Protein AF-X1F817-F1 (afdb_monomer)

Structure (mmCIF, N/CA/C/O backbone):
data_AF-X1F817-F1
#
_entry.id   AF-X1F817-F1
#
loop_
_atom_site.group_PDB
_atom_site.id
_atom_site.type_symbol
_atom_site.label_atom_id
_atom_site.label_alt_id
_atom_site.label_comp_id
_atom_site.label_asym_id
_atom_site.label_entity_id
_atom_site.label_seq_id
_atom_site.pdbx_PDB_ins_code
_atom_site.Cartn_x
_atom_site.Cartn_y
_atom_site.Cartn_z
_atom_site.occupancy
_atom_site.B_iso_or_equiv
_atom_site.auth_seq_id
_atom_site.auth_comp_id
_atom_site.auth_asym_id
_atom_site.auth_atom_id
_atom_site.pdbx_PDB_model_num
ATOM 1 N N . MET A 1 1 ? -1.702 13.854 11.265 1.00 67.69 1 MET A N 1
ATOM 2 C CA . MET A 1 1 ? -2.511 12.623 11.169 1.00 67.69 1 MET A CA 1
ATOM 3 C C . MET A 1 1 ? -3.381 12.742 9.929 1.00 67.69 1 MET A C 1
ATOM 5 O O . MET A 1 1 ? -3.979 13.798 9.744 1.00 67.69 1 MET A O 1
ATOM 9 N N . MET A 1 2 ? -3.376 11.746 9.044 1.00 81.25 2 MET A N 1
ATOM 10 C CA . MET A 1 2 ? -4.238 11.754 7.860 1.00 81.25 2 MET A CA 1
ATOM 11 C C . MET A 1 2 ? -5.598 11.170 8.250 1.00 81.25 2 MET A C 1
ATOM 13 O O . MET A 1 2 ? -5.652 10.055 8.763 1.00 81.25 2 MET A O 1
ATOM 17 N N . ASN A 1 3 ? -6.682 11.923 8.053 1.00 87.19 3 ASN A N 1
ATOM 18 C CA . ASN A 1 3 ? -8.024 11.385 8.277 1.00 87.19 3 ASN A CA 1
ATOM 19 C C . ASN A 1 3 ? -8.403 10.398 7.153 1.00 87.19 3 ASN A C 1
ATOM 21 O O . ASN A 1 3 ? -7.751 10.351 6.101 1.00 87.19 3 ASN A O 1
ATOM 25 N N . LEU A 1 4 ? -9.441 9.590 7.382 1.00 88.62 4 LEU A N 1
ATOM 26 C CA . LEU A 1 4 ? -9.857 8.552 6.434 1.00 88.62 4 LEU A CA 1
ATOM 27 C C . LEU A 1 4 ? -10.297 9.141 5.087 1.00 88.62 4 LEU A C 1
ATOM 29 O O . LEU A 1 4 ? -9.972 8.587 4.039 1.00 88.62 4 LEU A O 1
ATOM 33 N N . GLU A 1 5 ? -10.952 10.301 5.095 1.00 88.44 5 GLU A N 1
ATOM 34 C CA . GLU A 1 5 ? -11.394 10.973 3.872 1.00 88.44 5 GLU A CA 1
ATOM 35 C C . GLU A 1 5 ? -10.216 11.400 2.983 1.00 88.44 5 GLU A C 1
ATOM 37 O O . GLU A 1 5 ? -10.181 11.066 1.798 1.00 88.44 5 GLU A O 1
ATOM 42 N N . LYS A 1 6 ? -9.195 12.060 3.548 1.00 90.56 6 LYS A N 1
ATOM 43 C CA . LYS A 1 6 ? -7.971 12.420 2.814 1.00 90.56 6 LYS A CA 1
ATOM 44 C C . LYS A 1 6 ? -7.255 11.184 2.283 1.00 90.56 6 LYS A C 1
ATOM 46 O O . LYS A 1 6 ? -6.750 11.219 1.164 1.00 90.56 6 LYS A O 1
ATOM 51 N N . ARG A 1 7 ? -7.257 10.075 3.035 1.00 92.06 7 ARG A N 1
ATOM 52 C CA . ARG A 1 7 ? -6.725 8.787 2.559 1.00 92.06 7 ARG A CA 1
ATOM 53 C C . ARG A 1 7 ? -7.474 8.299 1.320 1.00 92.06 7 ARG A C 1
ATOM 55 O O . ARG A 1 7 ? -6.839 7.976 0.318 1.00 92.06 7 ARG A O 1
ATOM 62 N N . ALA A 1 8 ? -8.805 8.271 1.374 1.00 90.69 8 ALA A N 1
ATOM 63 C CA . ALA A 1 8 ? -9.635 7.846 0.251 1.00 90.69 8 ALA A CA 1
ATOM 64 C C . ALA A 1 8 ? -9.416 8.739 -0.977 1.00 90.69 8 ALA A C 1
ATOM 66 O O . ALA A 1 8 ? -9.211 8.232 -2.082 1.00 90.69 8 ALA A O 1
ATOM 67 N N . GLN A 1 9 ? -9.368 10.061 -0.783 1.00 92.31 9 GLN A N 1
ATOM 68 C CA . GLN A 1 9 ? -9.077 11.013 -1.856 1.00 92.31 9 GLN A CA 1
ATOM 69 C C . GLN A 1 9 ? -7.693 10.778 -2.463 1.00 92.31 9 GLN A C 1
ATOM 71 O O . GLN A 1 9 ? -7.582 10.666 -3.685 1.00 92.31 9 GLN A O 1
ATOM 76 N N . ALA A 1 10 ? -6.653 10.604 -1.646 1.00 94.12 10 ALA A N 1
ATOM 77 C CA . ALA A 1 10 ? -5.319 10.272 -2.138 1.00 94.12 10 ALA A CA 1
ATOM 78 C C . ALA A 1 10 ? -5.343 8.993 -2.992 1.00 94.12 10 ALA A C 1
ATOM 80 O O . ALA A 1 10 ? -4.804 8.970 -4.102 1.00 94.12 10 ALA A O 1
ATOM 81 N N . PHE A 1 11 ? -6.037 7.945 -2.537 1.00 95.31 11 PHE A N 1
ATOM 82 C CA . PHE A 1 11 ? -6.143 6.680 -3.272 1.00 95.31 11 PHE A CA 1
ATOM 83 C C . PHE A 1 11 ? -6.929 6.836 -4.577 1.00 95.31 11 PHE A C 1
ATOM 85 O O . PHE A 1 11 ? -6.557 6.231 -5.585 1.00 95.31 11 PHE A O 1
ATOM 92 N N . LEU A 1 12 ? -7.949 7.703 -4.613 1.00 92.69 12 LEU A N 1
ATOM 93 C CA . LEU A 1 12 ? -8.649 8.058 -5.851 1.00 92.69 12 LEU A CA 1
ATOM 94 C C . LEU A 1 12 ? -7.715 8.651 -6.880 1.00 92.69 12 LEU A C 1
ATOM 96 O O . LEU A 1 12 ? -7.712 8.254 -8.045 1.00 92.69 12 LEU A O 1
ATOM 100 N N . LYS A 1 13 ? -6.922 9.624 -6.449 1.00 94.88 13 LYS A N 1
ATOM 101 C CA . LYS A 1 13 ? -6.041 10.376 -7.335 1.00 94.88 13 LYS A CA 1
ATOM 102 C C . LYS A 1 13 ? -4.924 9.469 -7.843 1.00 94.88 13 LYS A C 1
ATOM 104 O O . LYS A 1 13 ? -4.613 9.515 -9.035 1.00 94.88 13 LYS A O 1
ATOM 109 N N . LEU A 1 14 ? -4.406 8.601 -6.971 1.00 95.38 14 LEU A N 1
ATOM 110 C CA . LEU A 1 14 ? -3.382 7.606 -7.284 1.00 95.38 14 LEU A CA 1
ATOM 111 C C . LEU A 1 14 ? -3.892 6.424 -8.119 1.00 95.38 14 LEU A C 1
ATOM 113 O O . LEU A 1 14 ? -3.076 5.751 -8.741 1.00 95.38 14 LEU A O 1
ATOM 117 N N . SER A 1 15 ? -5.207 6.185 -8.193 1.00 93.56 15 SER A N 1
ATOM 118 C CA . SER A 1 15 ? -5.784 5.047 -8.931 1.00 93.56 15 SER A CA 1
ATOM 119 C C . SER A 1 15 ? -5.325 4.966 -10.392 1.00 93.56 15 SER A C 1
ATOM 121 O O . SER A 1 15 ? -5.132 3.866 -10.905 1.00 93.56 15 SER A O 1
ATOM 123 N N . ARG A 1 16 ? -5.037 6.114 -11.026 1.00 93.88 16 ARG A N 1
ATOM 124 C CA . ARG A 1 16 ? -4.487 6.209 -12.392 1.00 93.88 16 ARG A CA 1
ATOM 125 C C . ARG A 1 16 ? -3.127 5.530 -12.571 1.00 93.88 16 ARG A C 1
ATOM 127 O O . ARG A 1 16 ? -2.735 5.250 -13.697 1.00 93.88 16 ARG A O 1
ATOM 134 N N . PHE A 1 17 ? -2.397 5.314 -11.479 1.00 95.75 17 PHE A N 1
ATOM 135 C CA . PHE A 1 17 ? -1.103 4.640 -11.478 1.00 95.75 17 PHE A CA 1
ATOM 136 C C . PHE A 1 17 ? -1.222 3.148 -11.149 1.00 95.75 17 PHE A C 1
ATOM 138 O O . PHE A 1 17 ? -0.213 2.448 -11.120 1.00 95.75 17 PHE A O 1
ATOM 145 N N . THR A 1 18 ? -2.432 2.628 -10.930 1.00 93.75 18 THR A N 1
ATOM 146 C CA . THR A 1 18 ? -2.645 1.187 -10.759 1.00 93.75 18 THR A CA 1
ATOM 147 C C . THR A 1 18 ? -2.195 0.450 -12.016 1.00 93.75 18 THR A C 1
ATOM 149 O O . THR A 1 18 ? -2.594 0.778 -13.129 1.00 93.75 18 THR A O 1
ATOM 152 N N . GLY A 1 19 ? -1.331 -0.544 -11.841 1.00 91.06 19 GLY A N 1
ATOM 153 C CA . GLY A 1 19 ? -0.703 -1.284 -12.928 1.00 91.06 19 GLY A CA 1
ATOM 154 C C . GLY A 1 19 ? 0.477 -0.569 -13.596 1.00 91.06 19 GLY A C 1
ATOM 155 O O . GLY A 1 19 ? 1.145 -1.190 -14.423 1.00 91.06 19 GLY A O 1
ATOM 156 N N . VAL A 1 20 ? 0.769 0.681 -13.232 1.00 93.62 20 VAL A N 1
ATOM 157 C CA . VAL A 1 20 ? 1.837 1.496 -13.826 1.00 93.62 20 VAL A CA 1
ATOM 158 C C . VAL A 1 20 ? 3.134 1.329 -13.040 1.00 93.62 20 VAL A C 1
ATOM 160 O O . VAL A 1 20 ? 3.134 1.242 -11.809 1.00 93.62 20 VAL A O 1
ATOM 163 N N . GLU A 1 21 ? 4.253 1.281 -13.763 1.00 94.31 21 GLU A N 1
ATOM 164 C CA . GLU A 1 21 ? 5.581 1.325 -13.158 1.00 94.31 21 GLU A CA 1
ATOM 165 C C . GLU A 1 21 ? 6.006 2.761 -12.844 1.00 94.31 2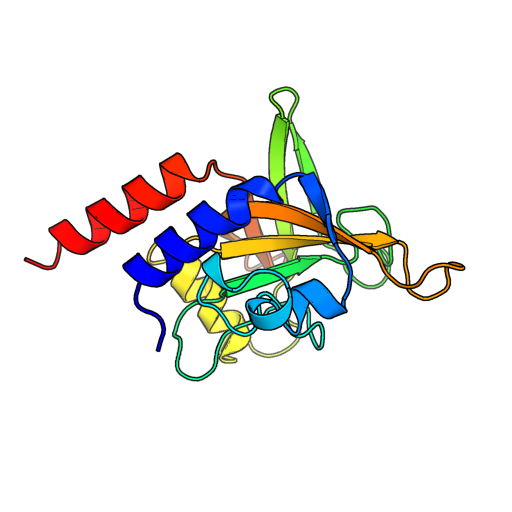1 GLU A C 1
ATOM 167 O O . GLU A 1 21 ? 5.935 3.653 -13.688 1.00 94.31 21 GLU A O 1
ATOM 172 N N . VAL A 1 22 ? 6.513 2.969 -11.633 1.00 95.38 22 VAL A N 1
ATOM 173 C CA . VAL A 1 22 ? 7.001 4.250 -11.123 1.00 95.38 22 VAL A CA 1
ATOM 174 C C . VAL A 1 22 ? 8.434 4.124 -10.605 1.00 95.38 22 VAL A C 1
ATOM 176 O O . VAL A 1 22 ? 8.964 3.028 -10.382 1.00 95.38 22 VAL A O 1
ATOM 179 N N . THR A 1 23 ? 9.096 5.266 -10.435 1.00 95.38 23 THR A N 1
ATOM 180 C CA . THR A 1 23 ? 10.458 5.350 -9.894 1.00 95.38 23 THR A CA 1
ATOM 181 C C . THR A 1 23 ? 10.444 5.401 -8.365 1.00 95.38 23 THR A C 1
ATOM 183 O O . THR A 1 23 ? 9.423 5.684 -7.740 1.00 95.38 23 THR A O 1
ATOM 186 N N . SER A 1 24 ? 11.602 5.178 -7.736 1.00 94.75 24 SER A N 1
ATOM 187 C CA . SER A 1 24 ? 11.764 5.427 -6.296 1.00 94.75 24 SER A CA 1
ATOM 188 C C . SER A 1 24 ? 11.504 6.888 -5.924 1.00 94.75 24 SER A C 1
ATOM 190 O O . SER A 1 24 ? 11.000 7.148 -4.835 1.00 94.75 24 SER A O 1
ATOM 192 N N . GLN A 1 25 ? 11.836 7.826 -6.817 1.00 95.75 25 GLN A N 1
ATOM 193 C CA . GLN A 1 25 ? 11.633 9.255 -6.596 1.00 95.75 25 GLN A CA 1
ATOM 194 C C . GLN A 1 25 ? 10.141 9.588 -6.490 1.00 95.75 25 GLN A C 1
ATOM 196 O O . GLN A 1 25 ? 9.730 10.185 -5.503 1.00 95.75 25 GLN A O 1
ATOM 201 N N . PHE A 1 26 ? 9.318 9.067 -7.407 1.00 97.00 26 PHE A N 1
ATOM 202 C CA . PHE A 1 26 ? 7.860 9.206 -7.343 1.00 97.00 26 PHE A CA 1
ATOM 203 C C . PHE A 1 26 ? 7.278 8.719 -6.005 1.00 97.00 26 PHE A C 1
ATOM 205 O O . PHE A 1 26 ? 6.414 9.367 -5.419 1.00 97.00 26 PHE A O 1
ATOM 212 N N . LEU A 1 27 ? 7.753 7.575 -5.500 1.00 97.19 27 LEU A N 1
ATOM 213 C CA . LEU A 1 27 ? 7.256 7.006 -4.242 1.00 97.19 27 LEU A CA 1
ATOM 214 C C . LEU A 1 27 ? 7.668 7.825 -3.013 1.00 97.19 27 LEU A C 1
ATOM 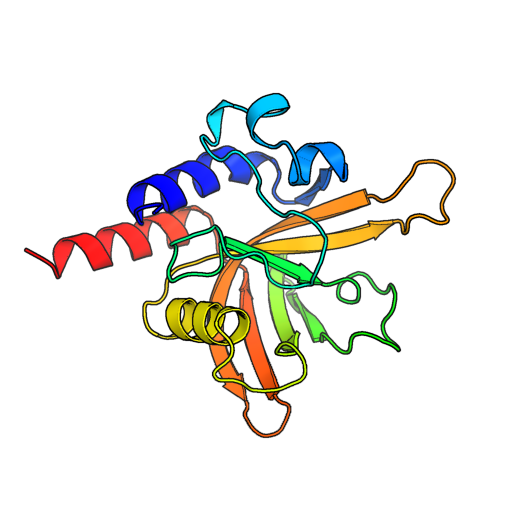216 O O . LEU A 1 27 ? 6.889 7.940 -2.066 1.00 97.19 27 LEU A O 1
ATOM 220 N N . ARG A 1 28 ? 8.889 8.372 -3.022 1.00 96.94 28 ARG A N 1
ATOM 221 C CA . ARG A 1 28 ? 9.465 9.113 -1.893 1.00 96.94 28 ARG A CA 1
ATOM 222 C C . ARG A 1 28 ? 9.028 10.577 -1.845 1.00 96.94 28 ARG A C 1
ATOM 224 O O . ARG A 1 28 ? 8.927 11.101 -0.744 1.00 96.94 28 ARG A O 1
ATOM 231 N N . GLN A 1 29 ? 8.790 11.181 -3.008 1.00 97.00 29 GLN A N 1
ATOM 232 C CA . GLN A 1 29 ? 8.454 12.594 -3.226 1.00 97.00 29 GLN A CA 1
ATOM 233 C C . GLN A 1 29 ? 7.165 12.681 -4.056 1.00 97.00 29 GLN A C 1
ATOM 235 O O . GLN A 1 29 ? 7.138 13.158 -5.192 1.00 97.00 29 GLN A O 1
ATOM 240 N N . THR A 1 30 ? 6.092 12.089 -3.534 1.00 97.12 30 THR A N 1
ATOM 241 C CA . THR A 1 30 ? 4.834 11.947 -4.277 1.00 97.12 30 THR A CA 1
ATOM 242 C C . THR A 1 30 ? 4.185 13.299 -4.554 1.00 97.12 30 THR A C 1
ATOM 244 O O . THR A 1 30 ? 3.578 13.463 -5.606 1.00 97.12 30 THR A O 1
ATOM 247 N N . ASP A 1 31 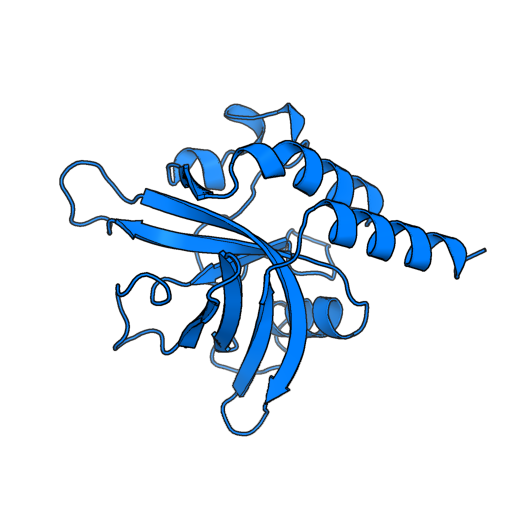? 4.358 14.279 -3.675 1.00 96.88 31 ASP A N 1
ATOM 248 C CA . ASP A 1 31 ? 3.867 15.646 -3.851 1.00 96.88 31 ASP A CA 1
ATOM 249 C C . ASP A 1 31 ? 4.603 16.424 -4.952 1.00 96.88 31 ASP A C 1
ATOM 251 O O . ASP A 1 31 ? 3.968 17.168 -5.695 1.00 96.88 31 ASP A O 1
ATOM 255 N N . GLU A 1 32 ? 5.911 16.221 -5.116 1.00 97.31 32 GLU A N 1
ATOM 256 C CA . GLU A 1 32 ? 6.691 16.845 -6.194 1.00 97.31 32 GLU A CA 1
ATOM 257 C C . GLU A 1 32 ? 6.284 16.306 -7.575 1.00 97.31 32 GLU A C 1
ATOM 259 O O . GLU A 1 32 ? 6.202 17.054 -8.551 1.00 97.31 32 GLU A O 1
ATOM 264 N N . HIS A 1 33 ? 6.011 15.002 -7.668 1.00 96.81 33 HIS A N 1
ATOM 265 C CA . HIS A 1 33 ? 5.671 14.346 -8.933 1.00 96.81 33 HIS A CA 1
ATOM 266 C C . HIS A 1 33 ? 4.170 14.333 -9.246 1.00 96.81 33 HIS A C 1
ATOM 268 O O . HIS A 1 33 ? 3.782 14.280 -10.416 1.00 96.81 33 HIS A O 1
ATOM 274 N N . PHE A 1 34 ? 3.323 14.323 -8.219 1.00 97.25 34 PHE A N 1
ATOM 275 C CA . PHE A 1 34 ? 1.873 14.226 -8.341 1.00 97.25 34 PHE A CA 1
ATOM 276 C C . PHE A 1 34 ? 1.162 14.916 -7.158 1.00 97.25 34 PHE A C 1
ATOM 278 O O . PHE A 1 34 ? 0.526 14.258 -6.325 1.00 97.25 34 PHE A O 1
ATOM 285 N N . PRO A 1 35 ? 1.220 16.261 -7.092 1.00 96.56 35 PRO A N 1
ATOM 286 C CA . PRO A 1 35 ? 0.696 17.045 -5.968 1.00 96.56 35 PRO A CA 1
ATOM 287 C C . PRO A 1 35 ? -0.803 16.839 -5.726 1.00 96.56 35 PRO A C 1
ATOM 289 O O . PRO A 1 35 ? -1.287 17.021 -4.614 1.00 96.56 35 PRO A O 1
ATOM 292 N N . GLN A 1 36 ? -1.547 16.405 -6.747 1.00 95.69 36 GLN A N 1
ATOM 293 C CA . GLN A 1 36 ? -2.984 16.152 -6.662 1.00 95.69 36 GLN A CA 1
ATOM 294 C C . GLN A 1 36 ? -3.351 15.001 -5.716 1.00 95.69 36 GLN A C 1
ATOM 296 O O . GLN A 1 36 ? -4.529 14.866 -5.399 1.00 95.69 36 GLN A O 1
ATOM 301 N N . ALA A 1 37 ? -2.402 14.149 -5.309 1.00 94.19 37 ALA A N 1
ATOM 302 C CA . ALA A 1 37 ? -2.647 13.125 -4.291 1.00 94.19 37 ALA A CA 1
ATOM 303 C C . ALA A 1 37 ? -2.615 13.670 -2.855 1.00 94.19 37 ALA A C 1
ATOM 305 O O . ALA A 1 37 ? -3.031 12.952 -1.952 1.00 94.19 37 ALA A O 1
ATOM 306 N N . GLU A 1 38 ? -2.125 14.898 -2.643 1.00 95.12 38 GLU A N 1
ATOM 307 C CA . GLU A 1 38 ? -2.082 15.571 -1.333 1.00 95.12 38 GLU A CA 1
ATOM 308 C C . GLU A 1 38 ? -1.385 14.759 -0.224 1.00 95.12 38 GLU A C 1
ATOM 310 O O . GLU A 1 38 ? -1.659 14.920 0.967 1.00 95.12 38 GLU A O 1
ATOM 315 N N . ILE A 1 39 ? -0.442 13.898 -0.613 1.00 95.00 39 ILE A N 1
ATOM 316 C CA . ILE A 1 39 ? 0.446 13.179 0.297 1.00 95.00 39 ILE A CA 1
ATOM 317 C C . ILE A 1 39 ? 1.902 13.470 -0.080 1.00 95.00 39 ILE A C 1
ATOM 319 O O . ILE A 1 39 ? 2.235 13.442 -1.265 1.00 95.00 39 ILE A O 1
ATOM 323 N N . PRO A 1 40 ? 2.793 13.700 0.899 1.00 94.62 40 PRO A N 1
ATOM 324 C CA . PRO A 1 40 ? 4.200 13.974 0.606 1.00 94.62 40 PRO A CA 1
ATOM 325 C C . PRO A 1 40 ? 4.928 12.731 0.081 1.00 94.62 40 PRO A C 1
ATOM 327 O O . PRO A 1 40 ? 5.837 12.803 -0.738 1.00 94.62 40 PRO A O 1
ATOM 330 N N . CYS A 1 41 ? 4.533 11.553 0.561 1.00 95.75 41 CYS A N 1
ATOM 331 C CA . CYS A 1 41 ? 5.251 10.309 0.341 1.00 95.75 41 CYS A CA 1
ATOM 332 C C . CYS A 1 41 ? 4.256 9.151 0.329 1.00 95.75 41 CYS A C 1
ATOM 334 O O . CYS A 1 41 ? 3.543 8.940 1.312 1.00 95.75 41 CYS A O 1
ATOM 336 N N . LEU A 1 42 ? 4.216 8.389 -0.763 1.00 97.25 42 LEU A N 1
ATOM 337 C CA . LEU A 1 42 ? 3.470 7.136 -0.815 1.00 97.25 42 LEU A CA 1
ATOM 338 C C . LEU A 1 42 ? 4.217 6.028 -0.067 1.00 97.25 42 LEU A C 1
ATOM 340 O O . LEU A 1 42 ? 3.591 5.224 0.622 1.00 97.25 42 LEU A O 1
ATOM 344 N N . HIS A 1 43 ? 5.545 5.968 -0.212 1.00 97.56 43 HIS A N 1
ATOM 345 C CA . HIS A 1 43 ? 6.376 4.971 0.455 1.00 97.56 43 HIS A CA 1
ATOM 346 C C . HIS A 1 43 ? 7.866 5.377 0.483 1.00 97.56 43 HIS A C 1
ATOM 348 O O . HIS A 1 43 ? 8.475 5.636 -0.554 1.00 97.56 43 HIS A O 1
ATOM 354 N N . ASN A 1 44 ? 8.508 5.354 1.659 1.00 95.31 44 ASN A N 1
ATOM 355 C CA . ASN A 1 44 ? 9.906 5.803 1.817 1.00 95.31 44 ASN A CA 1
ATOM 356 C C . ASN A 1 44 ? 10.974 4.790 1.337 1.00 95.31 44 ASN A C 1
ATOM 358 O O . ASN A 1 44 ? 12.133 5.150 1.119 1.00 95.31 44 ASN A O 1
ATOM 362 N N . LEU A 1 45 ? 10.579 3.529 1.129 1.00 92.94 45 LEU A N 1
ATOM 363 C CA . LEU A 1 45 ? 11.424 2.414 0.673 1.00 92.94 45 LEU A CA 1
ATOM 364 C C . LEU A 1 45 ? 12.564 2.061 1.645 1.00 92.94 45 LEU A C 1
ATOM 366 O O . LEU A 1 45 ? 13.602 1.560 1.214 1.00 92.94 45 LEU A O 1
ATOM 370 N N . ILE A 1 46 ? 12.380 2.322 2.943 1.00 89.19 46 ILE A N 1
ATOM 371 C CA . ILE A 1 46 ? 13.313 1.882 3.994 1.00 89.19 46 ILE A CA 1
ATOM 372 C C . ILE A 1 46 ? 12.984 0.443 4.407 1.00 89.19 46 ILE A C 1
ATOM 374 O O . ILE A 1 46 ? 13.867 -0.406 4.487 1.00 89.19 46 ILE A O 1
ATOM 378 N N . GLU A 1 47 ? 11.700 0.151 4.611 1.00 89.69 47 GLU A N 1
ATOM 379 C CA . GLU A 1 47 ? 11.190 -1.157 5.036 1.00 89.69 47 GLU A CA 1
ATOM 380 C C . GLU A 1 47 ? 9.962 -1.547 4.213 1.00 89.69 47 GLU A C 1
ATOM 382 O O . GLU A 1 47 ? 9.501 -0.753 3.407 1.00 89.69 47 GLU A O 1
ATOM 387 N N . GLY A 1 48 ? 9.418 -2.752 4.396 1.00 93.25 48 GLY A N 1
ATOM 388 C CA . GLY A 1 48 ? 8.240 -3.189 3.638 1.00 93.25 48 GLY A CA 1
ATOM 389 C C . GLY A 1 48 ? 6.925 -2.510 4.047 1.00 93.25 48 GLY A C 1
ATOM 390 O O . GLY A 1 48 ? 5.974 -2.538 3.283 1.00 93.25 48 GLY A O 1
ATOM 391 N N . ILE A 1 49 ? 6.824 -1.920 5.241 1.00 96.56 49 ILE A N 1
ATOM 392 C CA . ILE A 1 49 ? 5.586 -1.287 5.724 1.00 96.56 49 ILE A CA 1
ATOM 393 C C . ILE A 1 49 ? 5.850 0.202 5.901 1.00 96.56 49 ILE A C 1
ATOM 395 O O . ILE A 1 49 ? 6.685 0.585 6.723 1.00 96.56 49 ILE A O 1
ATOM 399 N N . TYR A 1 50 ? 5.109 1.039 5.180 1.00 97.31 50 TYR A N 1
ATOM 400 C CA . TYR A 1 50 ? 5.129 2.479 5.378 1.00 97.31 50 TYR A CA 1
ATOM 401 C C . TYR A 1 50 ? 3.893 2.951 6.137 1.00 97.31 50 TYR A C 1
ATOM 403 O O . TYR A 1 50 ? 2.748 2.799 5.703 1.00 97.31 50 TYR A O 1
ATOM 411 N N . LYS A 1 51 ? 4.166 3.579 7.277 1.00 94.88 51 LYS A N 1
ATOM 412 C CA . LYS A 1 51 ? 3.192 4.184 8.176 1.00 94.88 51 LYS A CA 1
ATOM 413 C C . LYS A 1 51 ? 3.573 5.658 8.378 1.00 94.88 51 LYS A C 1
ATOM 415 O O . LYS A 1 51 ? 4.642 5.912 8.942 1.00 94.88 51 LYS A O 1
ATOM 420 N N . PRO A 1 52 ? 2.751 6.626 7.939 1.00 93.06 52 PRO A N 1
ATOM 421 C CA . PRO A 1 52 ? 3.023 8.040 8.165 1.00 93.06 52 PRO A CA 1
ATOM 422 C C . PRO A 1 52 ? 3.134 8.382 9.657 1.00 93.06 52 PRO A C 1
ATOM 424 O O . PRO A 1 52 ? 2.509 7.755 10.519 1.00 93.06 52 PRO A O 1
ATOM 427 N N . ALA A 1 53 ? 3.938 9.398 9.977 1.00 90.44 53 ALA A N 1
ATOM 428 C CA . ALA A 1 53 ? 4.136 9.830 11.356 1.00 90.44 53 ALA A CA 1
ATOM 429 C C . ALA A 1 53 ? 2.815 10.309 11.984 1.00 90.44 53 ALA A C 1
ATOM 431 O O . ALA A 1 53 ? 2.078 11.106 11.400 1.00 90.44 53 ALA A O 1
ATOM 432 N N . GLY A 1 54 ? 2.522 9.812 13.188 1.00 89.12 54 GLY A N 1
ATOM 433 C CA . GLY A 1 54 ? 1.293 10.140 13.913 1.00 89.12 54 GLY A CA 1
ATOM 434 C C . GLY A 1 54 ? 0.009 9.566 13.305 1.00 89.12 54 GLY A C 1
ATOM 435 O O . GLY A 1 54 ? -1.065 9.964 13.734 1.00 89.12 54 GLY A O 1
ATOM 436 N N . ASP A 1 55 ? 0.091 8.679 12.312 1.00 92.56 55 ASP A N 1
ATOM 437 C CA . ASP A 1 55 ? -1.054 7.889 11.849 1.00 92.56 55 ASP A CA 1
ATOM 438 C C . ASP A 1 55 ? -1.215 6.625 12.706 1.00 92.56 55 ASP A C 1
ATOM 440 O O . ASP A 1 55 ? -0.258 6.188 13.353 1.00 92.56 55 ASP A O 1
ATOM 444 N N . SER A 1 56 ? -2.398 6.020 12.698 1.00 95.12 56 SER A N 1
ATOM 445 C CA . SER A 1 56 ? -2.636 4.691 13.280 1.00 95.12 56 SER A CA 1
ATOM 446 C C . SER A 1 56 ? -2.509 3.594 12.227 1.00 95.12 56 SER A C 1
ATOM 448 O O . SER A 1 56 ? -2.125 2.476 12.556 1.00 95.12 56 SER A O 1
ATOM 450 N N . TYR A 1 57 ? -2.748 3.930 10.959 1.00 97.00 57 TYR A N 1
ATOM 451 C CA . TYR A 1 57 ? -2.878 2.977 9.863 1.00 97.00 57 TYR A CA 1
ATOM 452 C C . TYR A 1 57 ? -1.640 2.964 8.969 1.00 97.00 57 TYR A C 1
ATOM 454 O O . TYR A 1 57 ? -0.982 3.990 8.763 1.00 97.00 57 TYR A O 1
ATOM 462 N N . ALA A 1 58 ? -1.325 1.796 8.410 1.00 97.69 58 ALA A N 1
ATOM 463 C CA . ALA A 1 58 ? -0.355 1.716 7.328 1.00 97.69 58 ALA A CA 1
ATOM 464 C C . ALA A 1 58 ? -0.928 2.413 6.087 1.00 97.69 58 ALA A C 1
ATOM 466 O O . ALA A 1 58 ? -2.102 2.253 5.759 1.00 97.69 58 ALA A O 1
ATOM 467 N N . LEU A 1 59 ? -0.097 3.179 5.381 1.00 97.06 59 LEU A N 1
ATOM 468 C CA . LEU A 1 59 ? -0.501 3.796 4.117 1.00 97.06 59 LEU A CA 1
ATOM 469 C C . LEU A 1 59 ? -0.216 2.873 2.936 1.00 97.06 59 LEU A C 1
ATOM 471 O O . LEU A 1 59 ? -1.002 2.800 1.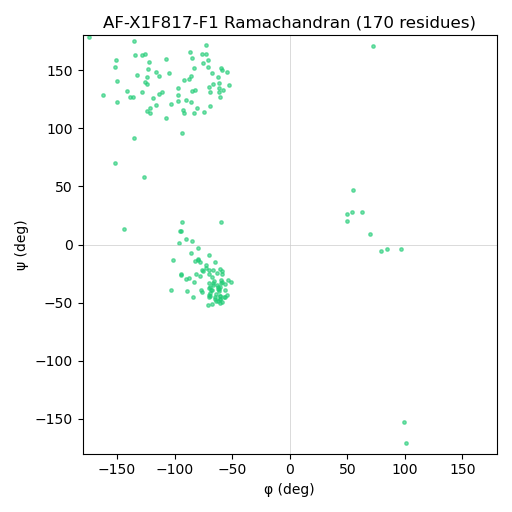993 1.00 97.06 59 LEU A O 1
ATOM 475 N N . CYS A 1 60 ? 0.934 2.203 2.978 1.00 98.19 60 CYS A N 1
ATOM 476 C CA . CYS A 1 60 ? 1.430 1.416 1.866 1.00 98.19 60 CYS A CA 1
ATOM 477 C C . CYS A 1 60 ? 2.269 0.237 2.366 1.00 98.19 60 CYS A C 1
ATOM 479 O O . CYS A 1 60 ? 3.055 0.391 3.306 1.00 98.19 60 CYS A O 1
ATOM 481 N N . ILE A 1 61 ? 2.125 -0.920 1.722 1.00 97.88 61 ILE A N 1
ATOM 482 C CA . ILE A 1 61 ? 3.050 -2.046 1.870 1.00 97.88 61 ILE A CA 1
ATOM 483 C C . ILE A 1 61 ? 3.799 -2.290 0.563 1.00 97.88 61 ILE A C 1
ATOM 485 O O . ILE A 1 61 ? 3.260 -2.146 -0.537 1.00 97.88 61 ILE A O 1
ATOM 489 N N . TRP A 1 62 ? 5.050 -2.698 0.700 1.00 95.88 62 TRP A N 1
ATOM 490 C CA . TRP A 1 62 ? 5.966 -2.981 -0.381 1.00 95.88 62 TRP A CA 1
ATOM 491 C C . TRP A 1 62 ? 6.453 -4.421 -0.296 1.00 95.88 62 TRP A C 1
ATOM 493 O O . TRP A 1 62 ? 7.223 -4.781 0.596 1.00 95.88 62 TRP A O 1
ATOM 503 N N . SER A 1 63 ? 6.055 -5.227 -1.280 1.00 92.50 63 SER A N 1
ATOM 504 C CA . SER A 1 63 ? 6.599 -6.570 -1.454 1.00 92.50 63 SER A CA 1
ATOM 505 C C . SER A 1 63 ? 7.719 -6.567 -2.489 1.00 92.50 63 SER A C 1
ATOM 507 O O . SER A 1 63 ? 7.531 -6.195 -3.651 1.00 92.50 63 SER A O 1
ATOM 509 N N . ARG A 1 64 ? 8.904 -7.029 -2.090 1.00 84.62 64 ARG A N 1
ATOM 510 C CA . ARG A 1 64 ? 9.991 -7.276 -3.047 1.00 84.62 64 ARG A CA 1
ATOM 511 C C . ARG A 1 64 ? 9.777 -8.580 -3.813 1.00 84.62 64 ARG A C 1
ATOM 513 O O . ARG A 1 64 ? 10.171 -8.655 -4.968 1.00 84.62 64 ARG A O 1
ATOM 520 N N . SER A 1 65 ? 9.074 -9.552 -3.230 1.00 78.44 65 SER A N 1
ATOM 521 C CA . SER A 1 65 ? 8.979 -10.910 -3.773 1.00 78.44 65 SER A CA 1
ATOM 522 C C . SER A 1 65 ? 7.723 -11.288 -4.520 1.00 78.44 65 SER A C 1
ATOM 524 O O . SER A 1 65 ? 7.744 -12.253 -5.295 1.00 78.44 65 SER A O 1
ATOM 526 N N . ALA A 1 66 ? 6.678 -10.473 -4.420 1.00 68.69 66 ALA A N 1
ATOM 527 C CA . ALA A 1 66 ? 5.456 -10.664 -5.186 1.00 68.69 66 ALA A CA 1
ATOM 528 C C . ALA A 1 66 ? 5.688 -10.707 -6.711 1.00 68.69 66 ALA A C 1
ATOM 530 O O . ALA A 1 66 ? 5.039 -11.487 -7.402 1.00 68.69 66 ALA A O 1
ATOM 531 N N . ALA A 1 67 ? 6.655 -9.948 -7.240 1.00 65.88 67 ALA A N 1
ATOM 532 C CA . ALA A 1 67 ? 7.012 -9.970 -8.665 1.00 65.88 67 ALA A CA 1
ATOM 533 C C . ALA A 1 67 ? 8.179 -10.923 -9.005 1.00 65.88 67 ALA A C 1
ATOM 535 O O . ALA A 1 67 ? 8.713 -10.880 -10.110 1.00 65.88 67 ALA A O 1
ATOM 536 N N . GLY A 1 68 ? 8.588 -11.784 -8.068 1.00 61.34 68 GLY A N 1
ATOM 537 C CA . GLY A 1 68 ? 9.626 -12.793 -8.292 1.00 61.34 68 GLY A CA 1
ATOM 538 C C . GLY A 1 68 ? 11.043 -12.422 -7.855 1.00 61.34 68 GLY A C 1
ATOM 539 O O . GLY A 1 68 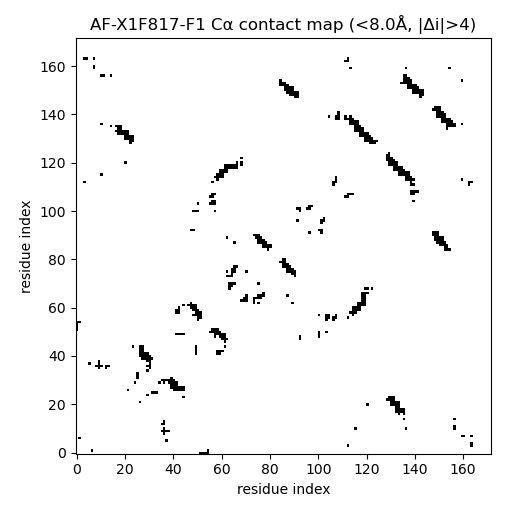? 11.910 -13.286 -7.919 1.00 61.34 68 GLY A O 1
ATOM 540 N N . GLN A 1 69 ? 11.288 -11.198 -7.380 1.00 59.19 69 GLN A N 1
ATOM 541 C CA . GLN A 1 69 ? 12.600 -10.780 -6.858 1.00 59.19 69 GLN A CA 1
ATOM 542 C C . GLN A 1 69 ? 12.773 -11.208 -5.390 1.00 59.19 69 GLN A C 1
ATOM 544 O O . GLN A 1 69 ? 11.796 -11.330 -4.673 1.00 59.19 69 GLN A O 1
ATOM 549 N N . ASP A 1 70 ? 13.985 -11.452 -4.897 1.00 62.41 70 ASP A N 1
ATOM 550 C CA . ASP A 1 70 ? 14.252 -11.677 -3.460 1.00 62.41 70 ASP A CA 1
ATOM 551 C C . ASP A 1 70 ? 13.351 -12.723 -2.739 1.00 62.41 70 ASP A C 1
ATOM 553 O O . ASP A 1 70 ? 13.158 -12.639 -1.523 1.00 62.41 70 ASP A O 1
ATOM 557 N N . ARG A 1 71 ? 12.779 -13.718 -3.444 1.00 60.50 71 ARG A N 1
ATOM 558 C CA . ARG A 1 71 ? 11.859 -14.734 -2.864 1.00 60.50 71 ARG A CA 1
ATOM 559 C C . ARG A 1 71 ? 12.479 -15.552 -1.728 1.00 60.50 71 ARG A C 1
ATOM 561 O O . ARG A 1 71 ? 11.771 -16.075 -0.867 1.00 60.50 71 ARG A O 1
ATOM 568 N N . GLU A 1 72 ? 13.801 -15.654 -1.735 1.00 57.28 72 GLU A N 1
ATOM 569 C CA . GLU A 1 72 ? 14.595 -16.341 -0.716 1.00 57.28 72 GLU A CA 1
ATOM 570 C C . GLU A 1 72 ? 14.724 -15.521 0.578 1.00 57.28 72 GLU A C 1
ATOM 572 O O . GLU A 1 72 ? 14.955 -16.080 1.646 1.00 57.28 72 GLU A O 1
ATOM 577 N N . ILE A 1 73 ? 14.533 -14.200 0.496 1.00 58.88 73 ILE A N 1
ATOM 578 C CA . ILE A 1 73 ? 14.692 -13.248 1.605 1.00 58.88 73 ILE A CA 1
ATOM 579 C C . ILE A 1 73 ? 13.322 -12.826 2.153 1.00 58.88 73 ILE A C 1
ATOM 581 O O . ILE A 1 73 ? 13.142 -12.690 3.368 1.00 58.88 73 ILE A O 1
ATOM 585 N N . TYR A 1 74 ? 12.351 -12.634 1.257 1.00 64.94 74 TYR A N 1
ATOM 586 C CA . TYR A 1 74 ? 10.984 -12.235 1.570 1.00 64.94 74 TYR A CA 1
ATOM 587 C C . TYR A 1 74 ? 10.021 -13.285 1.041 1.00 64.94 74 TYR A C 1
ATOM 589 O O . TYR A 1 74 ? 9.916 -13.512 -0.162 1.00 64.94 74 TYR A O 1
ATOM 597 N N . HIS A 1 75 ? 9.275 -13.915 1.936 1.00 75.31 75 HIS A N 1
ATOM 598 C CA . HIS A 1 75 ? 8.475 -15.073 1.566 1.00 75.31 75 HIS A CA 1
ATOM 599 C C . HIS A 1 75 ? 7.033 -14.734 1.182 1.00 75.31 75 HIS A C 1
ATOM 601 O O . HIS A 1 75 ? 6.201 -15.631 1.252 1.00 75.31 75 HIS A O 1
ATOM 607 N N . ASP A 1 76 ? 6.694 -13.493 0.822 1.00 87.88 76 ASP A N 1
ATOM 608 C CA . ASP A 1 76 ? 5.324 -13.126 0.433 1.00 87.88 76 ASP A CA 1
ATOM 609 C C . ASP A 1 76 ? 4.788 -14.043 -0.677 1.00 87.88 76 ASP A C 1
ATOM 611 O O . ASP A 1 76 ? 5.493 -14.365 -1.635 1.00 87.88 76 ASP A O 1
ATOM 615 N N . VAL A 1 77 ? 3.530 -14.471 -0.547 1.00 89.44 77 VAL A N 1
ATOM 616 C CA . VAL A 1 77 ? 2.878 -15.327 -1.550 1.00 89.44 77 VAL A CA 1
ATOM 617 C C . VAL A 1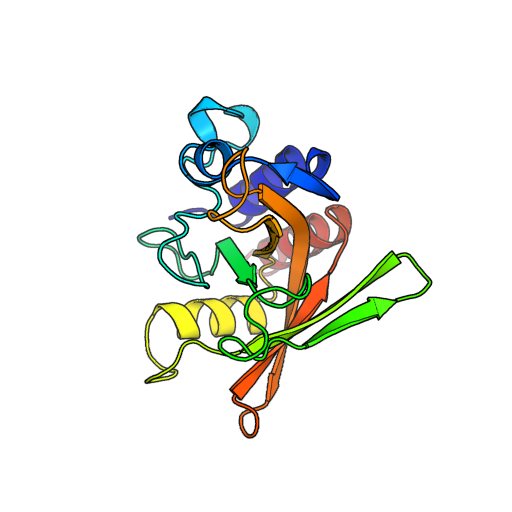 77 ? 1.854 -14.490 -2.293 1.00 89.44 77 VAL A C 1
ATOM 619 O O . VAL A 1 77 ? 0.836 -14.123 -1.717 1.00 89.44 77 VAL A O 1
ATOM 622 N N . PHE A 1 78 ? 2.131 -14.175 -3.555 1.00 91.44 78 PHE A N 1
ATOM 623 C CA . PHE A 1 78 ? 1.225 -13.434 -4.430 1.00 91.44 78 PHE A CA 1
ATOM 624 C C . PHE A 1 78 ? 0.431 -14.395 -5.319 1.00 91.44 78 PHE A C 1
ATOM 626 O O . PHE A 1 78 ? 0.994 -15.332 -5.885 1.00 91.44 78 PHE A O 1
ATOM 633 N N . SER A 1 79 ? -0.877 -14.182 -5.435 1.00 92.56 79 SER A N 1
ATOM 634 C CA . SER A 1 79 ? -1.795 -15.062 -6.165 1.00 92.56 79 SER A CA 1
ATOM 635 C C . SER A 1 79 ? -2.752 -14.233 -7.032 1.00 92.56 79 SER A C 1
ATOM 637 O O . SER A 1 79 ? -3.804 -13.803 -6.546 1.00 92.56 79 SER A O 1
ATOM 639 N N . PRO A 1 80 ? -2.396 -13.973 -8.307 1.00 90.31 80 PRO A N 1
ATOM 640 C CA . PRO A 1 80 ? -3.305 -13.333 -9.250 1.00 90.31 80 PRO A CA 1
ATOM 641 C C . PRO A 1 80 ? -4.475 -14.268 -9.578 1.00 90.31 80 PRO A C 1
ATOM 643 O O . PRO A 1 80 ? -4.316 -15.488 -9.615 1.00 90.31 80 PRO A O 1
ATOM 646 N N . GLN A 1 81 ? -5.640 -13.686 -9.828 1.00 89.94 81 GLN A N 1
ATOM 647 C CA . GLN A 1 81 ? -6.867 -14.388 -10.191 1.00 89.94 81 GLN A CA 1
ATOM 648 C C . GLN A 1 81 ? -7.185 -14.169 -11.676 1.00 89.94 81 GLN A C 1
ATOM 650 O O . GLN A 1 81 ? -6.710 -13.218 -12.301 1.00 89.94 81 GLN A O 1
ATOM 655 N N . SER A 1 82 ? -8.001 -15.048 -12.262 1.00 86.25 82 SER A N 1
ATOM 656 C CA . SER A 1 82 ? -8.368 -14.977 -13.685 1.00 86.25 82 SER A CA 1
ATOM 657 C C . SER A 1 82 ? -9.218 -13.756 -14.047 1.00 86.25 82 SER A C 1
ATOM 659 O O . SER A 1 82 ? -9.250 -13.361 -15.207 1.00 86.25 82 SER A O 1
ATOM 661 N N . ASP A 1 83 ? -9.902 -13.161 -13.070 1.00 84.56 83 ASP A N 1
ATOM 662 C CA . ASP A 1 83 ? -10.707 -11.944 -13.224 1.00 84.56 83 ASP A CA 1
ATOM 663 C C . ASP A 1 83 ? -9.879 -10.648 -13.106 1.00 84.56 83 ASP A C 1
ATOM 665 O O . ASP A 1 83 ? -10.427 -9.548 -13.157 1.00 84.56 83 ASP A O 1
ATOM 669 N N . GLY A 1 84 ? -8.556 -10.765 -12.948 1.00 82.00 84 GLY A N 1
ATOM 670 C CA . GLY A 1 84 ? -7.645 -9.635 -12.771 1.00 82.00 84 GLY A CA 1
ATOM 671 C C . GLY A 1 84 ? -7.531 -9.134 -11.329 1.00 82.00 84 GLY A C 1
ATOM 672 O O . GLY A 1 84 ? -6.697 -8.265 -11.061 1.00 82.00 84 GLY A O 1
ATOM 673 N N . SER A 1 85 ? -8.306 -9.686 -10.389 1.00 88.81 85 SER A N 1
ATOM 674 C CA . SER A 1 85 ? -8.084 -9.468 -8.959 1.00 88.81 85 SER A CA 1
ATOM 675 C C . SER A 1 85 ? -6.840 -10.224 -8.477 1.00 88.81 85 SER A C 1
ATOM 677 O O . SER A 1 85 ? -6.214 -10.999 -9.206 1.00 88.81 85 SER A O 1
ATOM 679 N N . TRP A 1 86 ? -6.422 -9.972 -7.240 1.00 94.31 86 TRP A N 1
ATOM 680 C CA . TRP A 1 86 ? -5.264 -10.637 -6.660 1.00 94.31 86 TRP A CA 1
ATOM 681 C C . TRP A 1 86 ? -5.380 -10.727 -5.142 1.00 94.31 86 TRP A C 1
ATOM 683 O O . TRP A 1 86 ? -6.004 -9.888 -4.487 1.00 94.31 86 TRP A O 1
ATOM 693 N N . THR A 1 87 ? -4.733 -11.742 -4.580 1.00 96.62 87 THR A N 1
ATOM 694 C CA . THR A 1 87 ? -4.509 -11.872 -3.140 1.00 96.62 87 THR A CA 1
ATOM 695 C C . THR A 1 87 ? -3.018 -11.976 -2.846 1.00 96.62 87 THR A C 1
ATOM 697 O O . THR A 1 87 ? -2.205 -12.328 -3.707 1.00 96.62 87 THR A O 1
ATOM 700 N N . MET A 1 88 ? -2.638 -11.626 -1.623 1.00 96.38 88 MET A N 1
ATOM 701 C CA . MET A 1 88 ? -1.271 -11.714 -1.140 1.00 96.38 88 MET A CA 1
ATOM 702 C C . MET A 1 88 ? -1.258 -12.168 0.317 1.00 96.38 88 MET A C 1
ATOM 704 O O . MET A 1 88 ? -1.961 -11.607 1.150 1.00 96.38 88 MET A O 1
ATOM 708 N N . GLN A 1 89 ? -0.420 -13.151 0.640 1.00 96.25 89 GLN A N 1
ATOM 709 C CA . GLN A 1 89 ? -0.046 -13.441 2.022 1.00 96.25 89 GLN A CA 1
ATOM 710 C C . GLN A 1 89 ? 1.240 -12.691 2.352 1.00 96.25 89 GLN A C 1
ATOM 712 O O . GLN A 1 89 ? 2.339 -13.159 2.031 1.00 96.25 89 GLN A O 1
ATOM 717 N N . TYR A 1 90 ? 1.089 -11.523 2.965 1.00 96.44 90 TYR A N 1
ATOM 718 C CA . TYR A 1 90 ? 2.174 -10.597 3.256 1.00 96.44 90 TYR A CA 1
ATOM 719 C C . TYR A 1 90 ? 2.789 -10.892 4.626 1.00 96.44 90 TYR A C 1
ATOM 721 O O . TYR A 1 90 ? 2.081 -10.942 5.636 1.00 96.44 90 TYR A O 1
ATOM 729 N N . ALA A 1 91 ? 4.100 -11.115 4.679 1.00 93.88 91 ALA A N 1
ATOM 730 C CA . ALA A 1 91 ? 4.783 -11.438 5.925 1.00 93.88 91 ALA A CA 1
ATOM 731 C C . ALA A 1 91 ? 4.810 -10.229 6.874 1.00 93.88 91 ALA A C 1
ATOM 733 O O . ALA A 1 91 ? 5.214 -9.126 6.500 1.00 93.88 91 ALA A O 1
ATOM 734 N N . ALA A 1 92 ? 4.432 -10.442 8.137 1.00 94.19 92 ALA A N 1
ATOM 735 C CA . ALA A 1 92 ? 4.606 -9.421 9.163 1.00 94.19 92 ALA A CA 1
ATOM 736 C C . ALA A 1 92 ? 6.087 -9.049 9.307 1.00 94.19 92 ALA A C 1
ATOM 738 O O . ALA A 1 92 ? 6.988 -9.878 9.120 1.00 94.19 92 ALA A O 1
ATOM 739 N N . LYS A 1 93 ? 6.356 -7.809 9.723 1.00 91.81 93 LYS A N 1
ATOM 740 C CA . LYS A 1 93 ? 7.722 -7.397 10.037 1.00 91.81 93 LYS A CA 1
ATOM 741 C C . LYS A 1 93 ? 8.285 -8.316 11.125 1.00 91.81 93 LYS A C 1
ATOM 743 O O . LYS A 1 93 ? 7.632 -8.557 12.147 1.00 91.81 93 LYS A O 1
ATOM 748 N N . LYS A 1 94 ? 9.514 -8.803 10.912 1.00 88.81 94 LYS A N 1
ATOM 749 C CA . LYS A 1 94 ? 10.258 -9.601 11.899 1.00 88.81 94 LYS A CA 1
ATOM 750 C C . LYS A 1 94 ? 10.364 -8.850 13.233 1.00 88.81 94 LYS A C 1
ATOM 752 O O . LYS A 1 94 ? 10.456 -7.625 13.263 1.00 88.81 94 LYS A O 1
ATOM 757 N N . GLY A 1 95 ? 10.394 -9.602 14.330 1.00 88.94 95 GLY A N 1
ATOM 758 C CA . GLY A 1 95 ? 10.393 -9.059 15.692 1.00 88.94 95 GLY A CA 1
ATOM 759 C C . GLY A 1 95 ? 9.006 -9.088 16.334 1.00 88.94 95 GLY A C 1
ATOM 760 O O . GLY A 1 95 ? 8.198 -9.959 16.000 1.00 88.94 95 GLY A O 1
ATOM 761 N N . ASN A 1 96 ? 8.757 -8.164 17.266 1.00 91.38 96 ASN A N 1
ATOM 762 C CA . ASN A 1 96 ? 7.515 -8.107 18.037 1.00 91.38 96 ASN A CA 1
ATOM 763 C C . ASN A 1 96 ? 6.318 -7.668 17.162 1.00 91.38 96 ASN A C 1
ATOM 765 O O . ASN A 1 96 ? 6.419 -6.723 16.374 1.00 91.38 96 ASN A O 1
ATOM 769 N N . LEU A 1 97 ? 5.179 -8.347 17.307 1.00 93.50 97 LEU A N 1
ATOM 770 C CA . LEU A 1 97 ? 3.912 -7.962 16.680 1.00 93.50 97 LEU A CA 1
ATOM 771 C C . LEU A 1 97 ? 3.320 -6.683 17.297 1.00 93.50 97 LEU A C 1
ATOM 773 O O . LEU A 1 97 ? 2.601 -5.967 16.607 1.00 93.50 97 LEU A O 1
ATOM 777 N N . ASP A 1 98 ? 3.702 -6.330 18.525 1.00 92.44 98 ASP A N 1
ATOM 778 C CA . ASP A 1 98 ? 3.280 -5.086 19.192 1.00 92.44 98 ASP A CA 1
ATOM 779 C C . ASP A 1 98 ? 4.068 -3.853 18.731 1.00 92.44 98 ASP A C 1
ATOM 781 O O . ASP A 1 98 ? 3.784 -2.725 19.130 1.00 92.44 98 ASP A O 1
ATOM 785 N N . ALA A 1 99 ? 5.065 -4.034 17.858 1.00 92.31 99 ALA A N 1
ATOM 786 C CA . ALA A 1 99 ? 5.760 -2.909 17.251 1.00 92.31 99 ALA A CA 1
ATOM 787 C C . ALA A 1 99 ? 4.783 -2.061 16.418 1.00 92.31 99 ALA A C 1
ATOM 789 O O . ALA A 1 99 ? 3.981 -2.597 15.651 1.00 92.31 99 ALA A O 1
ATOM 790 N N . ALA A 1 100 ? 4.916 -0.733 16.494 1.00 91.25 100 ALA A N 1
ATOM 791 C CA . ALA A 1 100 ? 3.993 0.227 15.876 1.00 91.25 100 ALA A CA 1
ATOM 792 C C . ALA A 1 100 ? 3.708 -0.024 14.380 1.00 91.25 100 ALA A C 1
ATOM 794 O O . ALA A 1 100 ? 2.613 0.252 13.899 1.00 91.25 100 ALA A O 1
ATOM 795 N N . VAL A 1 101 ? 4.685 -0.554 13.642 1.00 93.44 101 VAL A N 1
ATOM 796 C CA . VAL A 1 101 ? 4.560 -0.919 12.222 1.00 93.44 101 VAL A CA 1
ATOM 797 C C . VAL A 1 101 ? 3.648 -2.129 12.005 1.00 93.44 101 VAL A C 1
ATOM 799 O O . VAL A 1 101 ? 2.768 -2.069 11.153 1.00 93.44 101 VAL A O 1
ATOM 802 N N . ASN A 1 102 ? 3.784 -3.195 12.800 1.00 95.88 102 ASN A N 1
ATOM 803 C CA . ASN A 1 102 ? 2.876 -4.346 12.724 1.00 95.88 102 ASN A CA 1
ATOM 804 C C . ASN A 1 102 ? 1.475 -3.971 13.229 1.00 95.88 102 ASN A C 1
ATOM 806 O O . ASN A 1 102 ? 0.483 -4.300 12.583 1.00 95.88 102 ASN A O 1
ATOM 810 N N . GLN A 1 103 ? 1.395 -3.205 14.321 1.00 97.56 103 GLN A N 1
ATOM 811 C CA . GLN A 1 103 ? 0.126 -2.697 14.852 1.00 97.56 103 GLN A CA 1
ATOM 812 C C . GLN A 1 103 ? -0.639 -1.844 13.839 1.00 97.56 103 GLN A C 1
ATOM 814 O O . GLN A 1 103 ? -1.862 -1.903 13.801 1.00 97.56 103 GLN A O 1
ATOM 819 N N . SER A 1 104 ? 0.056 -1.122 12.955 1.00 97.62 104 SER A N 1
ATOM 820 C CA . SER A 1 104 ? -0.616 -0.352 11.905 1.00 97.62 104 SER A CA 1
ATOM 821 C C . SER A 1 104 ? -1.321 -1.211 10.849 1.00 97.62 104 SER A C 1
ATOM 823 O O . SER A 1 104 ? -2.339 -0.787 10.309 1.00 97.62 104 SER A O 1
ATOM 825 N N . LEU A 1 105 ? -0.840 -2.436 10.600 1.00 98.12 105 LEU A N 1
ATOM 826 C CA . LEU A 1 105 ? -1.540 -3.412 9.759 1.00 98.12 105 LEU A CA 1
ATOM 827 C C . LEU A 1 105 ? -2.709 -4.059 10.507 1.00 98.12 105 LEU A C 1
ATOM 829 O O . LEU A 1 105 ? -3.777 -4.238 9.929 1.00 98.12 105 LEU A O 1
ATOM 833 N N . PHE A 1 106 ? -2.552 -4.358 11.800 1.00 98.25 106 PHE A N 1
ATOM 834 C CA . PHE A 1 106 ? -3.673 -4.825 12.621 1.00 98.25 106 PHE A CA 1
ATOM 835 C C . PHE A 1 106 ? -4.795 -3.784 12.712 1.00 98.25 106 PHE A C 1
ATOM 837 O O . PHE A 1 106 ? -5.960 -4.161 12.625 1.00 98.25 106 PHE A O 1
ATOM 844 N N . ALA A 1 107 ? -4.465 -2.493 12.806 1.00 97.62 107 ALA A N 1
ATOM 845 C CA . ALA A 1 107 ? -5.445 -1.409 12.752 1.00 97.62 107 ALA A CA 1
ATOM 846 C C . ALA A 1 107 ? -6.178 -1.383 11.400 1.00 97.62 107 ALA A C 1
ATOM 848 O O . ALA A 1 107 ? -7.402 -1.415 11.377 1.00 97.62 107 ALA A O 1
ATOM 849 N N . CYS A 1 108 ? -5.451 -1.445 10.272 1.00 97.44 108 CYS A N 1
ATOM 850 C CA . CYS A 1 108 ? -6.065 -1.570 8.940 1.00 97.44 108 CYS A CA 1
ATOM 851 C C . CYS A 1 108 ? -6.995 -2.789 8.823 1.00 97.44 108 CYS A C 1
ATOM 853 O O . CYS A 1 108 ? -8.043 -2.721 8.191 1.00 97.44 108 CYS A O 1
ATOM 855 N N . MET A 1 109 ? -6.616 -3.918 9.425 1.00 97.69 109 MET A N 1
ATOM 856 C CA . MET A 1 109 ? -7.406 -5.151 9.405 1.00 97.69 109 MET A CA 1
ATOM 857 C C . MET A 1 109 ? -8.684 -5.055 10.247 1.00 97.69 109 MET A C 1
ATOM 859 O O . MET A 1 109 ? -9.736 -5.541 9.813 1.00 97.69 109 MET A O 1
ATOM 863 N N . ARG A 1 110 ? -8.570 -4.482 11.452 1.00 97.12 110 ARG A N 1
ATOM 864 C CA . ARG A 1 110 ? -9.660 -4.324 1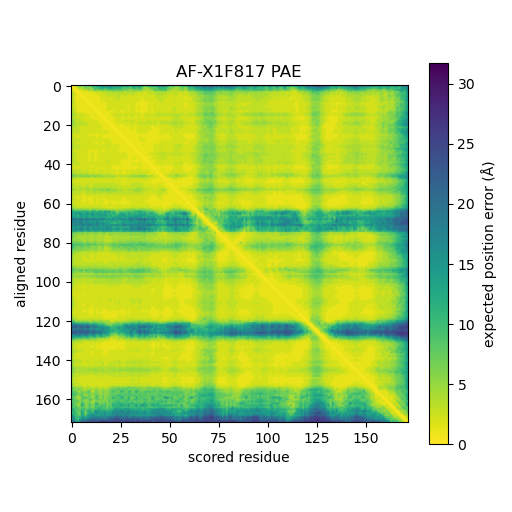2.422 1.00 97.12 110 ARG A CA 1
ATOM 865 C C . ARG A 1 110 ? -10.699 -3.337 11.907 1.00 97.12 110 ARG A C 1
ATOM 867 O O . ARG A 1 110 ? -11.861 -3.702 11.815 1.00 97.12 110 ARG A O 1
ATOM 874 N N . ASP A 1 111 ? -10.239 -2.161 11.493 1.00 95.25 111 ASP A N 1
ATOM 875 C CA . ASP A 1 111 ? -11.082 -1.008 11.141 1.00 95.25 111 ASP A CA 1
ATOM 876 C C . ASP A 1 111 ? -11.360 -0.953 9.626 1.00 95.25 111 ASP A C 1
ATOM 878 O O . ASP A 1 111 ? -11.732 0.074 9.075 1.00 95.25 111 ASP A O 1
ATOM 882 N N . LYS A 1 112 ? -11.037 -2.038 8.908 1.00 93.88 112 LYS A N 1
ATOM 883 C CA . LYS A 1 112 ? -11.168 -2.185 7.446 1.00 93.88 112 LYS A CA 1
ATOM 884 C C . LYS A 1 112 ? -10.564 -1.050 6.613 1.00 93.88 112 LYS A C 1
ATOM 886 O O . LYS A 1 112 ? -10.847 -0.942 5.421 1.00 93.88 112 LYS A O 1
ATOM 891 N N . VAL A 1 113 ? -9.643 -0.276 7.186 1.00 94.94 113 VAL A N 1
ATOM 892 C CA . VAL A 1 113 ? -8.985 0.831 6.498 1.00 94.94 113 VAL A CA 1
ATOM 893 C C . VAL A 1 113 ? -8.059 0.292 5.402 1.00 94.94 113 VAL A C 1
ATOM 895 O O . VAL A 1 113 ? -7.097 -0.426 5.702 1.00 94.94 113 VAL A O 1
ATOM 898 N N . PRO A 1 114 ? -8.299 0.653 4.130 1.00 95.81 114 PRO A N 1
ATOM 899 C CA . PRO A 1 114 ? -7.500 0.171 3.015 1.00 95.81 114 PRO A CA 1
ATOM 900 C C . PRO A 1 114 ? -6.097 0.787 3.007 1.00 95.81 114 PRO A C 1
ATOM 902 O O . PRO A 1 114 ? -5.859 1.878 3.532 1.00 95.81 114 PRO A O 1
ATOM 905 N N . LEU A 1 115 ? -5.177 0.109 2.324 1.00 97.50 115 LEU A N 1
ATOM 906 C CA . LEU A 1 115 ? -3.804 0.556 2.074 1.00 97.50 115 LEU A CA 1
ATOM 907 C C . LEU A 1 115 ? -3.418 0.344 0.605 1.00 97.50 115 LEU A C 1
ATOM 909 O O . LEU A 1 115 ? -4.070 -0.424 -0.099 1.00 97.50 115 LEU A O 1
ATOM 913 N N . ILE A 1 116 ? -2.355 0.994 0.132 1.00 97.75 116 ILE A N 1
ATOM 914 C CA . ILE A 1 116 ? -1.798 0.752 -1.209 1.00 97.75 116 ILE A CA 1
ATOM 915 C C . ILE A 1 116 ? -0.783 -0.393 -1.169 1.00 97.75 116 ILE A C 1
ATOM 917 O O . ILE A 1 116 ? 0.014 -0.502 -0.239 1.00 97.75 116 ILE A O 1
ATOM 921 N N . VAL A 1 117 ? -0.761 -1.226 -2.208 1.00 97.56 117 VAL A N 1
ATOM 922 C CA . VAL A 1 117 ? 0.278 -2.249 -2.386 1.00 97.56 117 VAL A CA 1
ATOM 923 C C . VAL A 1 117 ? 1.177 -1.899 -3.562 1.00 97.56 117 VAL A C 1
ATOM 925 O O . VAL A 1 117 ? 0.700 -1.605 -4.660 1.00 97.56 117 VAL A O 1
ATOM 928 N N . ILE A 1 118 ? 2.489 -1.960 -3.341 1.00 96.69 118 ILE A N 1
ATOM 929 C CA . ILE A 1 118 ? 3.509 -1.811 -4.383 1.00 96.69 118 ILE A CA 1
ATOM 930 C C . ILE A 1 118 ? 4.424 -3.034 -4.432 1.00 96.69 118 ILE A C 1
ATOM 932 O O . ILE A 1 118 ? 4.665 -3.696 -3.419 1.00 96.69 118 ILE A O 1
ATOM 936 N N . VAL A 1 119 ? 4.970 -3.322 -5.613 1.00 94.00 119 VAL A N 1
ATOM 937 C CA . VAL A 1 119 ? 5.910 -4.433 -5.817 1.00 94.00 119 VAL A CA 1
ATOM 938 C C . VAL A 1 119 ? 7.135 -3.998 -6.606 1.00 94.00 119 VAL A C 1
ATOM 940 O O . VAL A 1 119 ? 7.025 -3.162 -7.499 1.00 94.00 119 VAL A O 1
ATOM 943 N N . THR A 1 120 ? 8.304 -4.564 -6.306 1.00 91.56 120 THR A N 1
ATOM 944 C CA . THR A 1 120 ? 9.518 -4.327 -7.110 1.00 91.56 120 THR A CA 1
ATOM 945 C C . THR A 1 120 ? 9.428 -5.102 -8.419 1.00 91.56 120 THR A C 1
ATOM 947 O O . THR A 1 120 ? 9.484 -6.323 -8.384 1.00 91.56 120 THR A O 1
ATOM 950 N N . THR A 1 121 ? 9.351 -4.441 -9.572 1.00 85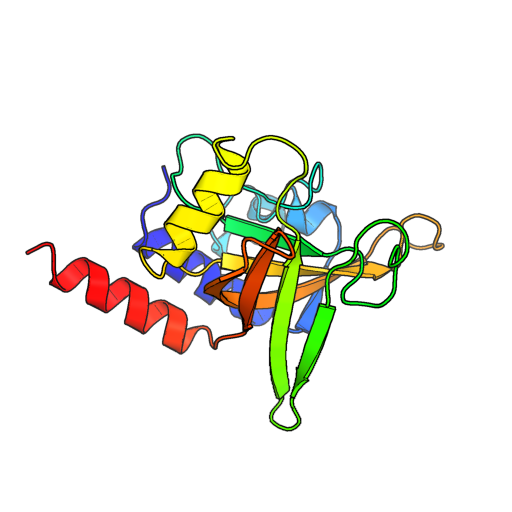.56 121 THR A N 1
ATOM 951 C CA . THR A 1 121 ? 9.398 -5.128 -10.881 1.00 85.56 121 THR A CA 1
ATOM 952 C C . THR A 1 121 ? 10.798 -5.184 -11.474 1.00 85.56 121 THR A C 1
ATOM 954 O O . THR A 1 121 ? 11.115 -6.102 -12.227 1.00 85.56 121 THR A O 1
ATOM 957 N N . ARG A 1 122 ? 11.663 -4.236 -11.099 1.00 79.69 122 ARG A N 1
ATOM 958 C CA . ARG A 1 122 ? 13.066 -4.191 -11.517 1.00 79.69 122 ARG A CA 1
ATOM 959 C C . ARG A 1 122 ? 13.944 -3.799 -10.337 1.00 79.69 122 ARG A C 1
ATOM 961 O O . ARG A 1 122 ? 13.680 -2.782 -9.693 1.00 79.69 122 ARG A O 1
ATOM 968 N N . SER A 1 123 ? 14.969 -4.598 -10.049 1.00 68.38 123 SER A N 1
ATOM 969 C CA . SER A 1 123 ? 15.912 -4.345 -8.955 1.00 68.38 123 SER A CA 1
ATOM 970 C C . SER A 1 123 ? 16.927 -3.247 -9.309 1.00 68.38 123 SER A C 1
ATOM 972 O O . SER A 1 123 ? 17.108 -2.885 -10.475 1.00 68.38 123 SER A O 1
ATOM 974 N N . GLN A 1 124 ? 17.606 -2.720 -8.286 1.00 63.69 124 GLN A N 1
ATOM 975 C CA . GLN A 1 124 ? 18.586 -1.633 -8.412 1.00 63.69 124 GLN A CA 1
ATOM 976 C C . GLN A 1 124 ? 19.805 -2.009 -9.269 1.00 63.69 124 GLN A C 1
ATOM 978 O O . GLN A 1 124 ? 20.420 -1.131 -9.864 1.00 63.69 124 GLN A O 1
ATOM 983 N N . GLU A 1 125 ? 20.120 -3.301 -9.370 1.00 62.44 125 GLU A N 1
ATOM 984 C CA . GLU A 1 125 ? 21.241 -3.838 -10.156 1.00 62.44 125 GLU A CA 1
ATOM 985 C C . GLU A 1 125 ? 21.020 -3.731 -11.671 1.00 62.44 125 GLU A C 1
ATOM 987 O O . GLU A 1 125 ? 21.924 -3.957 -12.473 1.00 62.44 125 GLU A O 1
ATOM 992 N N . SER A 1 126 ? 19.811 -3.361 -12.088 1.00 61.84 126 SER A N 1
ATOM 993 C CA . SER A 1 126 ? 19.488 -3.196 -13.493 1.00 61.84 126 SER A CA 1
ATOM 994 C C . SER A 1 126 ? 19.860 -1.799 -14.008 1.00 61.84 126 SER A C 1
ATOM 996 O O . SER A 1 126 ? 19.649 -0.798 -13.327 1.00 61.84 126 SER A O 1
ATOM 998 N N . SER A 1 127 ? 20.296 -1.708 -15.269 1.00 62.38 127 SER A N 1
ATOM 999 C CA . SER A 1 127 ? 20.802 -0.503 -15.970 1.00 62.38 127 SER A CA 1
ATOM 1000 C C . SER A 1 127 ? 19.858 0.720 -16.114 1.00 62.38 127 SER A C 1
ATOM 1002 O O . SER A 1 127 ? 20.088 1.578 -16.957 1.00 62.38 127 SER A O 1
ATOM 1004 N N . GLY A 1 128 ? 18.796 0.848 -15.313 1.00 67.12 128 GLY A N 1
ATOM 1005 C CA . GLY A 1 128 ? 17.871 1.997 -15.307 1.00 67.12 128 GLY A CA 1
ATOM 1006 C C . GLY A 1 128 ? 17.332 2.377 -13.920 1.00 67.12 128 GLY A C 1
ATOM 1007 O O . GLY A 1 128 ? 16.352 3.126 -13.823 1.00 67.12 128 GLY A O 1
ATOM 1008 N N . GLY A 1 129 ? 17.948 1.842 -12.860 1.00 78.62 129 GLY A N 1
ATOM 1009 C CA . GLY A 1 129 ? 17.488 1.972 -11.479 1.00 78.62 129 GLY A CA 1
ATOM 1010 C C . GLY A 1 129 ? 16.233 1.146 -11.184 1.00 78.62 129 GLY A C 1
ATOM 1011 O O . GLY A 1 129 ? 15.592 0.601 -12.088 1.00 78.62 129 GLY A O 1
ATOM 1012 N N . SER A 1 130 ? 15.869 1.066 -9.903 1.00 85.56 130 SER A N 1
ATOM 1013 C CA . SER A 1 130 ? 14.716 0.274 -9.473 1.00 85.56 130 SER A CA 1
ATOM 1014 C C . SER A 1 130 ? 13.405 0.788 -10.076 1.00 85.56 130 SER A C 1
ATOM 1016 O O . SER A 1 130 ? 13.200 2.002 -10.230 1.00 85.56 130 SER A O 1
ATOM 1018 N N . ARG A 1 131 ? 12.500 -0.140 -10.388 1.00 91.75 131 ARG A N 1
ATOM 1019 C CA . ARG A 1 131 ? 11.119 0.150 -10.792 1.00 91.75 131 ARG A CA 1
ATOM 1020 C C . ARG A 1 131 ? 10.147 -0.577 -9.886 1.00 91.75 131 ARG A C 1
ATOM 1022 O O . ARG A 1 131 ? 10.410 -1.691 -9.428 1.00 91.75 131 ARG A O 1
ATOM 1029 N N . TYR A 1 132 ? 9.036 0.097 -9.633 1.00 94.56 132 TYR A N 1
ATOM 1030 C CA . TYR A 1 132 ? 8.000 -0.357 -8.726 1.00 94.56 132 TYR A CA 1
ATOM 1031 C C . TYR A 1 132 ? 6.667 -0.294 -9.437 1.00 94.56 132 TYR A C 1
ATOM 1033 O O . TYR A 1 132 ? 6.335 0.740 -10.006 1.00 94.56 132 TYR A O 1
ATOM 1041 N N . LYS A 1 133 ? 5.885 -1.363 -9.385 1.00 94.88 133 LYS A N 1
ATOM 1042 C CA . LYS A 1 133 ? 4.517 -1.361 -9.895 1.00 94.88 133 LYS A CA 1
ATOM 1043 C C . LYS A 1 133 ? 3.554 -1.126 -8.745 1.00 94.88 133 LYS A C 1
ATOM 1045 O O . LYS A 1 133 ? 3.622 -1.826 -7.735 1.00 94.88 133 LYS A O 1
ATOM 1050 N N . ILE A 1 134 ? 2.657 -0.159 -8.904 1.00 95.88 134 ILE A N 1
ATOM 1051 C CA . ILE A 1 134 ? 1.554 0.053 -7.965 1.00 95.88 134 ILE A CA 1
ATOM 1052 C C . ILE A 1 134 ? 0.458 -0.957 -8.309 1.00 95.88 134 ILE A C 1
ATOM 1054 O O . ILE A 1 134 ? -0.076 -0.939 -9.414 1.00 95.88 134 ILE A O 1
ATOM 1058 N N . LEU A 1 135 ? 0.132 -1.865 -7.390 1.00 94.69 135 LEU A N 1
ATOM 1059 C CA . LEU A 1 135 ? -0.952 -2.840 -7.571 1.00 94.69 135 LEU A CA 1
ATOM 1060 C C . LEU A 1 135 ? -2.333 -2.261 -7.246 1.00 94.69 135 LEU A C 1
ATOM 1062 O O . LEU A 1 135 ? -3.339 -2.854 -7.628 1.00 94.69 135 LEU A O 1
ATOM 1066 N N . GLY A 1 136 ? -2.369 -1.102 -6.587 1.00 94.88 136 GLY A N 1
ATOM 1067 C CA . GLY A 1 136 ? -3.592 -0.402 -6.210 1.00 94.88 136 GLY A CA 1
ATOM 1068 C C . GLY A 1 136 ? -3.965 -0.609 -4.739 1.00 94.88 136 GLY A C 1
ATOM 1069 O O . GLY A 1 136 ? -3.143 -1.104 -3.959 1.00 94.88 136 GLY A O 1
ATOM 1070 N N . PRO A 1 137 ? -5.173 -0.173 -4.345 1.00 95.81 137 PRO A N 1
ATOM 1071 C CA . PRO A 1 137 ? -5.664 -0.330 -2.987 1.00 95.81 137 PRO A CA 1
ATOM 1072 C C . PRO A 1 137 ? -5.992 -1.789 -2.658 1.00 95.81 137 PRO A C 1
ATOM 1074 O O . PRO A 1 137 ? -6.303 -2.605 -3.527 1.00 95.81 137 PRO A O 1
ATOM 1077 N N . ALA A 1 138 ? -5.903 -2.112 -1.375 1.00 96.94 138 ALA A N 1
ATOM 1078 C CA . ALA A 1 138 ? -6.172 -3.429 -0.837 1.00 96.94 138 ALA A CA 1
ATOM 1079 C C . ALA A 1 138 ? -6.669 -3.347 0.606 1.00 96.94 138 ALA A C 1
ATOM 1081 O O . ALA A 1 138 ? -6.406 -2.375 1.317 1.00 96.94 138 ALA A O 1
ATOM 1082 N N . ILE A 1 139 ? -7.346 -4.405 1.040 1.00 96.88 139 ILE A N 1
ATOM 1083 C CA . ILE A 1 139 ? -7.838 -4.573 2.410 1.00 96.88 139 ILE A CA 1
ATOM 1084 C C . ILE A 1 139 ? -7.127 -5.770 3.033 1.00 96.88 139 ILE A C 1
ATOM 1086 O O . ILE A 1 139 ? -6.790 -6.738 2.344 1.00 96.88 139 ILE A O 1
ATOM 1090 N N . ILE A 1 140 ? -6.911 -5.708 4.345 1.00 98.12 140 ILE A N 1
ATOM 1091 C CA . ILE A 1 140 ? -6.419 -6.840 5.124 1.00 98.12 140 ILE A CA 1
ATOM 1092 C C . ILE A 1 140 ? -7.620 -7.605 5.686 1.00 98.12 140 ILE A C 1
ATOM 1094 O O . ILE A 1 140 ? -8.398 -7.085 6.485 1.00 98.12 140 ILE A O 1
ATOM 1098 N N . GLU A 1 141 ? -7.780 -8.851 5.255 1.00 97.38 141 GLU A N 1
ATOM 1099 C CA . GLU A 1 141 ? -8.922 -9.697 5.614 1.00 97.38 141 GLU A CA 1
ATOM 1100 C C . GLU A 1 141 ? -8.690 -10.468 6.913 1.00 97.38 141 GLU A C 1
ATOM 1102 O O . GLU A 1 141 ? -9.639 -10.750 7.640 1.00 97.38 141 GLU A O 1
ATOM 1107 N N . GLY A 1 142 ? -7.432 -10.780 7.224 1.00 97.94 142 GLY A N 1
ATOM 1108 C CA . GLY A 1 142 ? -7.077 -11.559 8.402 1.00 97.94 142 GLY A CA 1
ATOM 1109 C C . GLY A 1 142 ? -5.573 -11.680 8.616 1.00 97.94 142 GLY A C 1
ATOM 1110 O O . GLY A 1 142 ? -4.765 -11.199 7.818 1.00 97.94 142 GLY A O 1
ATOM 1111 N N . PHE A 1 143 ? -5.206 -12.362 9.698 1.00 97.94 143 PHE A N 1
ATOM 1112 C CA . PHE A 1 143 ? -3.827 -12.670 10.059 1.00 97.94 143 PHE A CA 1
ATOM 1113 C C . PHE A 1 143 ? -3.719 -14.126 10.514 1.00 97.94 143 PHE A C 1
ATOM 1115 O O . PHE A 1 143 ? -4.437 -14.550 11.418 1.00 97.94 143 PHE A O 1
ATOM 1122 N N . ASP A 1 144 ? -2.807 -14.881 9.908 1.00 96.44 144 ASP A N 1
ATOM 1123 C CA . ASP A 1 144 ? -2.430 -16.212 10.374 1.00 96.44 144 ASP A CA 1
ATOM 1124 C C . ASP A 1 144 ? -1.232 -16.094 11.320 1.00 96.44 144 ASP A C 1
ATOM 1126 O O . ASP A 1 144 ? -0.125 -15.734 10.910 1.00 96.44 144 ASP A O 1
ATOM 1130 N N . SER A 1 145 ? -1.449 -16.415 12.595 1.00 94.31 145 SER A N 1
ATOM 1131 C CA . SER A 1 145 ? -0.413 -16.381 13.629 1.00 94.31 145 SER A CA 1
ATOM 1132 C C . SER A 1 145 ? 0.641 -17.476 13.466 1.00 94.31 145 SER A C 1
ATOM 1134 O O . SER A 1 145 ? 1.781 -17.271 13.886 1.00 94.31 145 SER A O 1
ATOM 1136 N N . THR A 1 146 ? 0.301 -18.593 12.816 1.00 93.19 146 THR A N 1
ATOM 1137 C CA . THR A 1 146 ? 1.214 -19.722 12.593 1.00 93.19 146 THR A CA 1
ATOM 1138 C C . THR A 1 146 ? 2.275 -19.346 11.569 1.00 93.19 146 THR A C 1
ATOM 1140 O O . THR A 1 146 ? 3.472 -19.454 11.835 1.00 93.19 146 THR A O 1
ATOM 1143 N N . SER A 1 147 ? 1.851 -18.849 10.405 1.00 91.81 147 SER A N 1
ATOM 1144 C CA . SER A 1 147 ? 2.765 -18.396 9.350 1.00 91.81 147 SER A CA 1
ATOM 1145 C C . SER A 1 147 ? 3.221 -16.940 9.508 1.00 91.81 147 SER A C 1
ATOM 1147 O O . SER A 1 147 ? 4.115 -16.498 8.782 1.00 91.81 147 SER A O 1
ATOM 1149 N N . ARG A 1 148 ? 2.640 -16.203 10.465 1.00 94.62 148 ARG A N 1
ATOM 1150 C CA . ARG A 1 148 ? 2.841 -14.766 10.716 1.00 94.62 148 ARG A CA 1
ATOM 1151 C C . ARG A 1 148 ? 2.580 -13.897 9.485 1.00 94.62 148 ARG A C 1
ATOM 1153 O O . ARG A 1 148 ? 3.381 -13.015 9.154 1.00 94.62 148 ARG A O 1
ATOM 1160 N N . ARG A 1 149 ? 1.463 -14.142 8.802 1.00 95.69 149 ARG A N 1
ATOM 1161 C CA . ARG A 1 149 ? 1.120 -13.474 7.539 1.00 95.69 149 ARG A CA 1
ATOM 1162 C C . ARG A 1 149 ? -0.241 -12.816 7.583 1.00 95.69 149 ARG A C 1
ATOM 1164 O O . ARG A 1 149 ? -1.207 -13.388 8.074 1.00 95.69 149 ARG A O 1
ATOM 1171 N N . PHE A 1 150 ? -0.306 -11.632 6.996 1.00 97.69 150 PHE A N 1
ATOM 1172 C CA . PHE A 1 150 ? -1.545 -10.932 6.711 1.00 97.69 150 PHE A CA 1
ATOM 1173 C C . PHE A 1 150 ? -2.114 -11.414 5.379 1.00 97.69 150 PHE A C 1
ATOM 1175 O O . PHE A 1 150 ? -1.393 -11.472 4.381 1.00 97.69 150 PHE A O 1
ATOM 1182 N N . PHE A 1 151 ? -3.404 -11.729 5.358 1.00 97.75 151 PHE A N 1
ATOM 1183 C CA . PHE A 1 151 ? -4.152 -11.967 4.128 1.00 97.75 151 PHE A CA 1
ATOM 1184 C C . PHE A 1 151 ? -4.611 -10.628 3.563 1.00 97.75 151 PHE A C 1
ATOM 1186 O O . PHE A 1 151 ? -5.428 -9.940 4.169 1.00 97.75 151 PHE A O 1
ATOM 1193 N N . VAL A 1 152 ? -4.067 -10.258 2.410 1.00 98.12 152 VAL A N 1
ATOM 1194 C CA . VAL A 1 152 ? -4.315 -8.990 1.725 1.00 98.12 152 VAL A CA 1
ATOM 1195 C C . VAL A 1 152 ? -5.043 -9.275 0.417 1.00 98.12 152 VAL A C 1
ATOM 1197 O O . VAL A 1 152 ? -4.592 -10.107 -0.372 1.00 98.12 152 VAL A O 1
ATOM 1200 N N . ARG A 1 153 ? -6.149 -8.578 0.160 1.00 96.94 153 ARG A N 1
ATOM 1201 C CA . ARG A 1 153 ? -6.911 -8.684 -1.091 1.00 96.94 153 ARG A CA 1
ATOM 1202 C C . ARG A 1 153 ? -6.929 -7.344 -1.806 1.00 96.94 153 ARG A C 1
ATOM 1204 O O . ARG A 1 153 ? -7.338 -6.344 -1.217 1.00 96.94 153 ARG A O 1
ATOM 1211 N N . GLY A 1 154 ? -6.522 -7.337 -3.074 1.00 95.56 154 GLY A N 1
ATOM 1212 C CA . GLY A 1 154 ? -6.668 -6.169 -3.936 1.00 95.56 154 GLY A CA 1
ATOM 1213 C C . GLY A 1 154 ? -8.140 -5.807 -4.113 1.00 95.56 154 GLY A C 1
ATOM 1214 O O . GLY A 1 154 ? -8.971 -6.682 -4.359 1.00 95.56 154 GLY A O 1
ATOM 1215 N N . CYS A 1 155 ? -8.469 -4.526 -3.993 1.00 90.81 155 CYS A N 1
ATOM 1216 C CA . CYS A 1 155 ? -9.824 -4.022 -4.179 1.00 90.81 155 CYS A CA 1
ATOM 1217 C C . CYS A 1 155 ? -9.835 -2.856 -5.170 1.00 90.81 155 CYS A C 1
ATOM 1219 O O . CYS A 1 155 ? -8.803 -2.267 -5.493 1.00 90.81 155 CYS A O 1
ATOM 1221 N N . SER A 1 156 ? -11.015 -2.526 -5.695 1.00 85.38 156 SER A N 1
ATOM 1222 C CA . SER A 1 156 ? -11.146 -1.336 -6.526 1.00 85.38 156 SER A CA 1
ATOM 1223 C C . SER A 1 156 ? -11.135 -0.081 -5.654 1.00 85.38 156 SER A C 1
ATOM 1225 O O . SER A 1 156 ? -11.516 -0.082 -4.480 1.00 85.38 156 SER A O 1
ATOM 1227 N N . THR A 1 157 ? -10.758 1.039 -6.256 1.00 82.00 157 THR A N 1
ATOM 1228 C CA . THR A 1 157 ? -10.850 2.341 -5.599 1.00 82.00 157 THR A CA 1
ATOM 1229 C C . THR A 1 157 ? -12.289 2.682 -5.194 1.00 82.00 157 THR A C 1
ATOM 1231 O O . THR A 1 157 ? -12.487 3.323 -4.174 1.00 82.00 157 THR A O 1
ATOM 1234 N N . LEU A 1 158 ? -13.309 2.211 -5.921 1.00 78.56 158 LEU A N 1
ATOM 1235 C CA . LEU A 1 158 ? -14.713 2.420 -5.540 1.00 78.56 158 LEU A CA 1
ATOM 1236 C C . LEU A 1 158 ? -15.058 1.731 -4.213 1.00 78.56 158 LEU A C 1
ATOM 1238 O O . LEU A 1 158 ? -15.685 2.345 -3.354 1.00 78.56 158 LEU A O 1
ATOM 1242 N N . VAL A 1 159 ? -14.580 0.499 -4.013 1.00 77.69 159 VAL A N 1
ATOM 1243 C CA . VAL A 1 159 ? -14.746 -0.230 -2.743 1.00 77.69 159 VAL A CA 1
ATOM 1244 C C . VAL A 1 159 ? -14.055 0.515 -1.597 1.00 77.69 159 VAL A C 1
ATOM 1246 O O . VAL A 1 159 ? -14.603 0.613 -0.506 1.00 77.69 159 VAL A O 1
ATOM 1249 N N . THR A 1 160 ? -12.886 1.110 -1.858 1.00 75.44 160 THR A N 1
ATOM 1250 C CA . THR A 1 160 ? -12.175 1.953 -0.878 1.00 75.44 160 THR A CA 1
ATOM 1251 C C . THR A 1 160 ? -13.046 3.122 -0.402 1.00 75.44 160 THR A C 1
ATOM 1253 O O . THR A 1 160 ? -13.110 3.381 0.796 1.00 75.44 160 THR A O 1
ATOM 1256 N N . PHE A 1 161 ? -13.733 3.814 -1.318 1.00 78.25 161 PHE A N 1
ATOM 1257 C CA . PHE A 1 161 ? -14.614 4.932 -0.960 1.00 78.25 161 PHE A CA 1
ATOM 1258 C C . PHE A 1 161 ? -15.812 4.504 -0.132 1.00 78.25 161 PHE A C 1
ATOM 1260 O O . PHE A 1 161 ? -16.117 5.163 0.854 1.00 78.25 161 PHE A O 1
ATOM 1267 N N . GLN A 1 162 ? -16.471 3.415 -0.523 1.00 76.56 162 GLN A N 1
ATOM 1268 C CA . GLN A 1 162 ? -17.651 2.925 0.185 1.00 76.56 162 GLN A CA 1
ATOM 1269 C C . GLN A 1 162 ? -17.320 2.565 1.632 1.00 76.56 162 GLN A C 1
ATOM 1271 O O . GLN A 1 162 ? -18.029 2.988 2.533 1.00 76.56 162 GLN A O 1
ATOM 1276 N N . ILE A 1 163 ? -16.197 1.876 1.858 1.00 78.44 163 ILE A N 1
ATOM 1277 C CA . ILE A 1 163 ? -15.744 1.522 3.210 1.00 78.44 163 ILE A CA 1
ATOM 1278 C C . ILE A 1 163 ? -15.504 2.777 4.050 1.00 78.44 163 ILE A C 1
ATOM 1280 O O . ILE A 1 163 ? -15.985 2.872 5.171 1.00 78.44 163 ILE A O 1
ATOM 1284 N N . VAL A 1 164 ? -14.801 3.766 3.493 1.00 75.69 164 VAL A N 1
ATOM 1285 C CA . VAL A 1 164 ? -14.518 5.013 4.216 1.00 75.69 164 VAL A CA 1
ATOM 1286 C C . VAL A 1 164 ? -15.788 5.826 4.486 1.00 75.69 164 VAL A C 1
ATOM 1288 O O . VAL A 1 164 ? -15.859 6.499 5.507 1.00 75.69 164 VAL A O 1
ATOM 1291 N N . GLN A 1 165 ? -16.787 5.784 3.601 1.00 74.19 165 GLN A N 1
ATOM 1292 C CA . GLN A 1 165 ? -18.068 6.451 3.841 1.00 74.19 165 GLN A CA 1
ATOM 1293 C C . GLN A 1 165 ? -18.876 5.772 4.948 1.00 74.19 165 GLN A C 1
ATOM 1295 O O . GLN A 1 165 ? -19.372 6.476 5.819 1.00 74.19 165 GLN A O 1
ATOM 1300 N N . SER A 1 166 ? -18.956 4.438 4.956 1.00 69.31 166 SER A N 1
ATOM 1301 C CA . SER A 1 166 ? -19.694 3.696 5.986 1.00 69.31 166 SER A CA 1
ATOM 1302 C C . SER A 1 166 ? -19.132 3.915 7.394 1.00 69.31 166 SER A C 1
ATOM 1304 O O . SER A 1 166 ? -19.904 4.124 8.320 1.00 69.31 166 SER A O 1
ATOM 1306 N N . GLU A 1 167 ? -17.806 3.965 7.551 1.00 65.81 167 GLU A N 1
ATOM 1307 C CA . GLU A 1 167 ? -17.167 4.239 8.852 1.00 65.81 167 GLU A CA 1
ATOM 1308 C C . GLU A 1 167 ? -17.500 5.645 9.389 1.00 65.81 167 GLU A C 1
ATOM 1310 O O . GLU A 1 167 ? -17.670 5.831 10.588 1.00 65.81 167 GLU A O 1
ATOM 1315 N N . ASN A 1 168 ? -17.648 6.646 8.512 1.00 62.12 168 ASN A N 1
ATOM 1316 C CA . ASN A 1 168 ? -17.996 8.007 8.940 1.00 62.12 168 ASN A CA 1
ATOM 1317 C C . ASN A 1 168 ? -19.478 8.154 9.335 1.00 62.12 168 ASN A C 1
ATOM 1319 O O . ASN A 1 168 ? -19.822 9.099 10.040 1.00 62.12 168 ASN A O 1
ATOM 1323 N N . GLU A 1 169 ? -20.362 7.276 8.851 1.00 61.19 169 GLU A N 1
ATOM 1324 C CA . GLU A 1 169 ? -21.795 7.303 9.174 1.00 61.19 169 GLU A CA 1
ATOM 1325 C C . GLU A 1 169 ? -22.100 6.639 10.527 1.00 61.19 169 GLU A C 1
ATOM 1327 O O . GLU A 1 169 ? -23.075 7.011 11.173 1.00 61.19 169 GLU A O 1
ATOM 1332 N N . GLU A 1 170 ? -21.260 5.706 10.987 1.00 59.06 170 GLU A N 1
ATOM 1333 C CA . GLU A 1 170 ? -21.404 5.047 12.296 1.00 59.06 170 GLU A CA 1
ATOM 1334 C C . GLU A 1 170 ? -20.891 5.901 13.479 1.00 59.06 170 GLU A C 1
ATOM 1336 O O . GLU A 1 170 ? -21.192 5.595 14.633 1.00 59.06 170 GLU A O 1
ATOM 1341 N N . GLU A 1 171 ? -20.159 6.992 13.216 1.00 51.91 171 GLU A N 1
ATOM 1342 C CA . GLU A 1 171 ? -19.659 7.936 14.233 1.00 51.91 171 GLU A CA 1
ATOM 1343 C C . GLU A 1 171 ? -20.625 9.113 14.550 1.00 51.91 171 GLU A C 1
ATOM 1345 O O . GLU A 1 171 ? -20.255 9.997 15.331 1.00 51.91 171 GLU A O 1
ATOM 1350 N N . VAL A 1 172 ? -21.846 9.146 13.980 1.00 44.19 172 VAL A N 1
ATOM 1351 C CA . VAL A 1 172 ? -22.846 10.240 14.140 1.00 44.19 172 VAL A CA 1
ATOM 1352 C C . VAL A 1 172 ? -24.008 9.877 15.064 1.00 44.19 172 VAL A C 1
ATOM 1354 O O . VAL A 1 172 ? -24.647 8.823 14.854 1.00 44.19 172 VAL A O 1
#

Foldseek 3Di:
DDALVLLLQLLVQCLVQAQPKDALCCQQQVCVVPVSSVDRHQDNPPDQWDDDPPDQATAEGEDAPLLPHPCVPFVKDKAADPVRKIKIFGAAPPDDCPPSRNSNLVCQQVLVQKHWYKYWNDDQPDPPGTMIGTNGIWGFPDADPVRRTTIIIDDRSVVNVVSSVVSVVVVD

Secondary structure (DSSP, 8-state):
---HHHHHHHHHHHGGGBT-EEEHHHHHSHHHH-GGG--S-S--SSSSEE--TT-SS--EEEESTTTTSSTTT---EEEE-TTS-EEEEEEPPSS-TTSHHHHHHHHHHHS---EEEEEEEE-TTSTT--EEEEEEEEEEEEEETTTTEEEEEE--HHHHHHHHHHHHHTT-

Radius of gyration: 15.25 Å; Cα contacts (8 Å, |Δi|>4): 347; chains: 1; bounding box: 44×37×35 Å

Mean predicted aligned error: 5.31 Å

Nearest PDB structures (foldseek):
  4qeo-assembly1_A  TM=4.651E-01  e=5.096E-04  Arabidopsis thaliana
  4qep-assembly1_A  TM=4.791E-01  e=4.789E-04  Arabidopsis thaliana
  6dxi-assembly1_A  TM=3.120E-01  e=1.753E-01  Nostoc sp.
  3tfg-assembly2_B  TM=2.992E-01  e=2.545E-01  Nostoc sp. PCC 7120 = FACHB-418
  4iae-assembly1_A  TM=2.722E-01  e=5.364E-01  Nostoc sp. PCC 7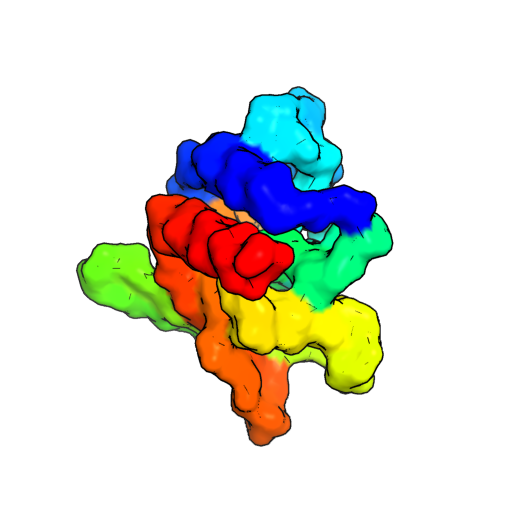120 = FACHB-418

Solvent-accessible surface area (backbone atoms only — not comparable to full-atom values): 9292 Å² total; per-residue (Å²): 102,79,52,65,66,58,50,42,51,22,48,57,54,49,49,84,40,44,76,35,76,42,48,65,60,46,29,45,36,19,34,84,72,44,49,84,32,77,41,61,51,59,36,80,76,84,60,49,70,30,57,58,79,78,43,69,43,37,49,20,39,46,38,52,18,56,64,68,37,62,50,91,81,36,77,38,47,60,47,80,44,98,87,73,46,37,37,31,40,41,64,55,68,85,79,64,63,83,38,71,73,43,40,7,49,52,42,15,37,74,70,58,44,57,28,36,37,34,28,36,74,36,57,66,92,42,102,78,50,43,30,33,30,30,72,32,40,25,36,38,80,48,71,43,79,88,82,41,25,35,37,34,35,54,46,55,61,68,59,49,44,53,53,52,52,54,59,61,60,74,77,109

pLDDT: mean 88.46, std 11.89, range [44.19, 98.25]

Organism: NCBI:txid412755

Sequence (172 aa):
MMNLEKRAQAFLKLSRFTGVEVTSQFLRQTDEHFPQAEIPCLHNLIEGIYKPAGDSYALCIWSRSAAGQDREIYHDVFSPQSDGSWTMQYAAKKGNLDAAVNQSLFACMRDKVPLIVIVTTRSQESSGGSRYKILGPAIIEGFDSTSRRFFVRGCSTLVTFQIVQSENEEEV